Protein AF-A0A6A3HP48-F1 (afdb_monomer)

Mean predicted aligned error: 6.45 Å

Sequence (75 aa):
MTDQLDYQVIAHCQQEDSTSCGIWCLVVLELLLFGATPETWSDYWKDSLYEVVGYLRLRYLRKVISLQLQQPKQV

Solvent-accessible surface area (backbone atoms only — not comparable to full-atom values): 5046 Å² total; per-residue (Å²): 133,84,88,70,86,82,84,81,87,82,86,89,74,81,82,91,70,95,80,51,68,72,59,49,54,54,49,53,53,51,42,46,76,73,66,50,43,88,92,46,34,75,82,76,55,57,80,72,54,65,82,40,47,73,55,50,56,53,52,52,52,49,52,52,52,54,52,60,72,67,48,78,80,87,124

pLDDT: mean 87.54, std 11.3, range [46.78, 98.06]

Organism: NCBI:txid129364

Foldseek 3Di:
DPPDDDDDDDPPDDDPDDPCPVLSVVLVVVCVVVPDDSVCVPVRDDPCVVVCSVVSVVVVVVVVVVVVVPDDPPD

Radius of gyration: 15.8 Å; Cα contacts (8 Å, |Δi|>4): 17; chains: 1; bounding box: 32×38×39 Å

Structure (mmCIF, N/CA/C/O backbone):
data_AF-A0A6A3HP48-F1
#
_entry.id   AF-A0A6A3HP48-F1
#
loop_
_atom_site.group_PDB
_atom_site.id
_atom_site.type_symbol
_atom_site.label_atom_id
_atom_site.label_alt_id
_atom_site.label_comp_id
_atom_site.label_asym_id
_atom_site.label_entity_id
_atom_site.label_seq_id
_atom_site.pdbx_PDB_ins_code
_atom_site.Cartn_x
_atom_site.Cartn_y
_atom_site.Cartn_z
_atom_site.occupancy
_atom_site.B_iso_or_equiv
_atom_site.auth_seq_id
_atom_site.auth_comp_id
_atom_site.auth_asym_id
_atom_site.auth_atom_id
_atom_site.pdbx_PDB_model_num
ATOM 1 N N . MET A 1 1 ? 0.707 26.274 -23.563 1.00 46.78 1 MET A N 1
ATOM 2 C CA . MET A 1 1 ? 1.134 25.028 -22.900 1.00 46.78 1 MET A CA 1
ATOM 3 C C . MET A 1 1 ? -0.111 24.185 -22.742 1.00 46.78 1 MET A C 1
ATOM 5 O O . MET A 1 1 ? -1.032 24.622 -22.069 1.00 46.78 1 MET A O 1
ATOM 9 N N . THR A 1 2 ? -0.217 23.090 -23.484 1.00 57.88 2 THR A N 1
ATOM 10 C CA . THR A 1 2 ? -1.307 22.124 -23.328 1.00 57.88 2 THR A CA 1
ATOM 11 C C . THR A 1 2 ? -1.045 21.353 -22.048 1.00 57.88 2 THR A C 1
ATOM 13 O O . THR A 1 2 ? -0.065 20.620 -21.967 1.00 57.88 2 THR A O 1
ATOM 16 N N . ASP A 1 3 ? -1.890 21.585 -21.050 1.00 71.44 3 ASP A N 1
ATOM 17 C CA . ASP A 1 3 ? -1.907 20.879 -19.771 1.00 71.44 3 ASP A CA 1
ATOM 18 C C . ASP A 1 3 ? -2.439 19.458 -20.025 1.00 71.44 3 ASP A C 1
ATOM 20 O O . ASP A 1 3 ? -3.608 19.139 -19.807 1.00 71.44 3 ASP A O 1
ATOM 24 N N . GLN A 1 4 ? -1.622 18.646 -20.695 1.00 77.62 4 GLN A N 1
ATOM 25 C CA . GLN A 1 4 ? -2.005 17.309 -21.109 1.00 77.62 4 GLN A CA 1
ATOM 26 C C . GLN A 1 4 ? -1.770 16.379 -19.927 1.00 77.62 4 GLN A C 1
ATOM 28 O O . GLN A 1 4 ? -0.629 16.137 -19.539 1.00 77.62 4 GLN A O 1
ATOM 33 N N . LEU A 1 5 ? -2.865 15.898 -19.340 1.00 80.69 5 LEU A N 1
ATOM 34 C CA . LEU A 1 5 ? -2.799 14.928 -18.260 1.00 80.69 5 LEU A CA 1
ATOM 35 C C . LEU A 1 5 ? -2.137 13.650 -18.790 1.00 80.69 5 LEU A C 1
ATOM 37 O O . LEU A 1 5 ? -2.668 13.012 -19.704 1.00 80.69 5 LEU A O 1
ATOM 41 N N . ASP A 1 6 ? -0.979 13.310 -18.235 1.00 80.81 6 ASP A N 1
ATOM 42 C CA . ASP A 1 6 ? -0.279 12.070 -18.540 1.00 80.81 6 ASP A CA 1
ATOM 43 C C . ASP A 1 6 ? -0.763 10.965 -17.595 1.00 80.81 6 ASP A C 1
ATOM 45 O O . ASP A 1 6 ? -0.878 11.168 -16.383 1.00 80.81 6 ASP A O 1
ATOM 49 N N . TYR A 1 7 ? -1.089 9.804 -18.159 1.00 81.50 7 TYR A N 1
ATOM 50 C CA . TYR A 1 7 ? -1.582 8.650 -17.414 1.00 81.50 7 TYR A CA 1
ATOM 51 C C . TYR A 1 7 ? -0.595 7.505 -17.565 1.00 81.50 7 TYR A C 1
ATOM 53 O O . TYR A 1 7 ? -0.372 7.000 -18.665 1.00 81.50 7 TYR A O 1
ATOM 61 N N . GLN A 1 8 ? -0.073 7.033 -16.438 1.00 79.00 8 GLN A N 1
ATOM 62 C CA . GLN A 1 8 ? 0.850 5.912 -16.411 1.00 79.00 8 GLN A CA 1
ATOM 63 C C . GLN A 1 8 ? 0.193 4.684 -15.783 1.00 79.00 8 GLN A C 1
ATOM 65 O O . GLN A 1 8 ? -0.357 4.741 -14.683 1.00 79.00 8 GLN A O 1
ATOM 70 N N . VAL A 1 9 ? 0.252 3.556 -16.493 1.00 81.69 9 VAL A N 1
ATOM 71 C CA . VAL A 1 9 ? -0.225 2.270 -15.979 1.00 81.69 9 VAL A CA 1
ATOM 72 C C . VAL A 1 9 ? 0.860 1.644 -15.111 1.00 81.69 9 VAL A C 1
ATOM 74 O O . VAL A 1 9 ?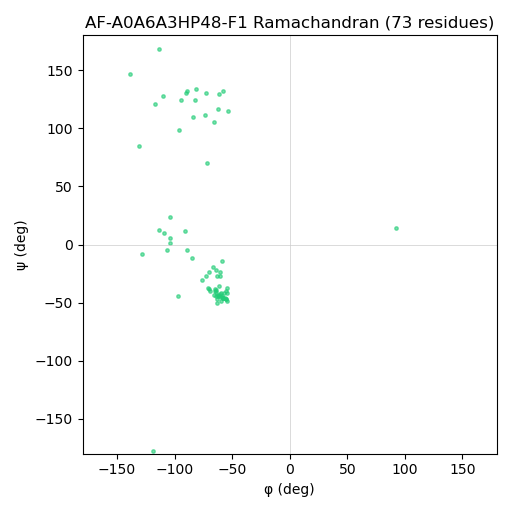 1.971 1.398 -15.576 1.00 81.69 9 VAL A O 1
ATOM 77 N N . ILE A 1 10 ? 0.512 1.321 -13.867 1.00 81.12 10 ILE A N 1
ATOM 78 C CA . ILE A 1 10 ? 1.375 0.566 -12.956 1.00 81.12 10 ILE A CA 1
ATOM 79 C C . ILE A 1 10 ? 0.960 -0.900 -13.033 1.00 81.12 10 ILE A C 1
ATOM 81 O O . ILE A 1 10 ? -0.028 -1.313 -12.434 1.00 81.12 10 ILE A O 1
ATOM 85 N N . ALA A 1 11 ? 1.698 -1.689 -13.814 1.00 79.38 11 ALA A N 1
ATOM 86 C CA . ALA A 1 11 ? 1.381 -3.103 -14.041 1.00 79.38 11 ALA A CA 1
ATOM 87 C C . ALA A 1 11 ? 2.031 -4.057 -13.018 1.00 79.38 11 ALA A C 1
ATOM 89 O O . ALA A 1 11 ? 1.815 -5.261 -13.077 1.00 79.38 11 ALA A O 1
ATOM 90 N N . HIS A 1 12 ? 2.871 -3.541 -12.119 1.00 77.81 12 HIS A N 1
ATOM 91 C CA . HIS A 1 12 ? 3.811 -4.344 -11.323 1.00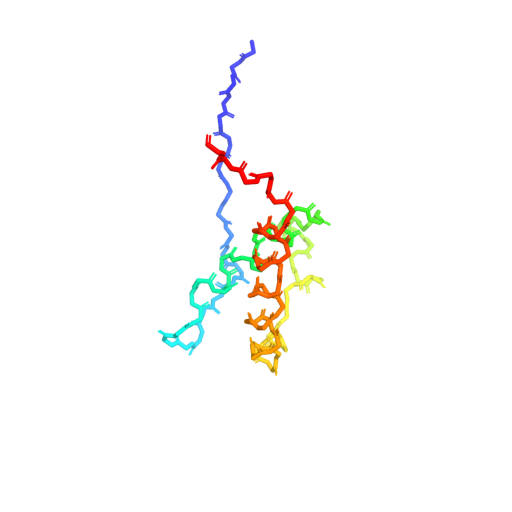 77.81 12 HIS A CA 1
ATOM 92 C C . HIS A 1 12 ? 3.352 -4.532 -9.863 1.00 77.81 12 HIS A C 1
ATOM 94 O O . HIS A 1 12 ? 4.164 -4.764 -8.972 1.00 77.81 12 HIS A O 1
ATOM 100 N N . CYS A 1 13 ? 2.047 -4.416 -9.605 1.00 79.81 13 CYS A N 1
ATOM 101 C CA . CYS A 1 13 ? 1.426 -4.695 -8.310 1.00 79.81 13 CYS A CA 1
ATOM 102 C C . CYS A 1 13 ? 0.202 -5.600 -8.501 1.00 79.81 13 CYS A C 1
ATOM 104 O O . CYS A 1 13 ? -0.932 -5.133 -8.628 1.00 79.81 13 CYS A O 1
ATOM 106 N N . GLN A 1 14 ? 0.429 -6.913 -8.566 1.00 83.56 14 GLN A N 1
ATOM 107 C CA . GLN A 1 14 ? -0.655 -7.886 -8.665 1.00 83.56 14 GLN A CA 1
ATOM 108 C C . GLN A 1 14 ? -1.106 -8.331 -7.271 1.00 83.56 14 GLN A C 1
ATOM 110 O O . GLN A 1 14 ? -0.302 -8.695 -6.411 1.00 83.56 14 GLN A O 1
ATOM 115 N N . GLN A 1 15 ? -2.417 -8.297 -7.046 1.00 88.81 15 GLN A N 1
ATOM 116 C CA . GLN A 1 15 ? -3.003 -8.838 -5.831 1.00 88.81 15 GLN A CA 1
ATOM 117 C C . GLN A 1 15 ? -3.164 -10.363 -5.932 1.00 88.81 15 GLN A C 1
ATOM 119 O O . GLN A 1 15 ? -3.703 -10.857 -6.919 1.00 88.81 15 GLN A O 1
ATOM 124 N N . GLU A 1 16 ? -2.765 -11.086 -4.886 1.00 89.69 16 GLU A N 1
ATOM 125 C CA . GLU A 1 16 ? -2.825 -12.553 -4.790 1.00 89.69 16 GLU A CA 1
ATOM 126 C C . GLU A 1 16 ? -3.927 -13.061 -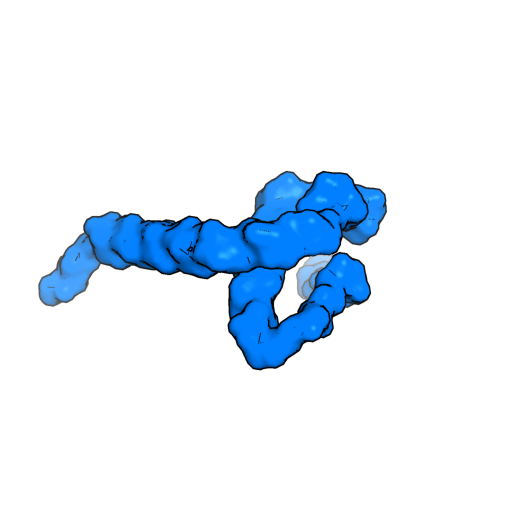3.843 1.00 89.69 16 GLU A C 1
ATOM 128 O O . GLU A 1 16 ? -4.173 -14.261 -3.748 1.00 89.69 16 GLU A O 1
ATOM 133 N N . ASP A 1 17 ? -4.622 -12.157 -3.147 1.00 92.00 17 ASP A N 1
ATOM 134 C CA . ASP A 1 17 ? -5.732 -12.478 -2.244 1.00 92.00 17 ASP A CA 1
ATOM 135 C C . ASP A 1 17 ? -7.056 -11.828 -2.694 1.00 92.00 17 ASP A C 1
ATOM 137 O O . ASP A 1 17 ? -7.119 -11.161 -3.723 1.00 92.00 17 ASP A O 1
ATOM 141 N N . SER A 1 18 ? -8.141 -11.996 -1.932 1.00 93.81 18 SER A N 1
ATOM 142 C CA . SER A 1 18 ? -9.445 -11.366 -2.214 1.00 93.81 18 SER A CA 1
ATOM 143 C C . SER A 1 18 ? -9.774 -10.165 -1.316 1.00 93.81 18 SER A C 1
ATOM 145 O O . SER A 1 18 ? -10.884 -9.638 -1.384 1.00 93.81 18 SER A O 1
ATOM 147 N N . THR A 1 19 ? -8.846 -9.724 -0.458 1.00 94.94 19 THR A N 1
ATOM 148 C CA . THR A 1 19 ? -9.153 -8.788 0.645 1.00 94.94 19 THR A CA 1
ATOM 149 C C . THR A 1 19 ? -8.253 -7.558 0.718 1.00 94.94 19 THR A C 1
ATOM 151 O O . THR A 1 19 ? -8.528 -6.657 1.512 1.00 94.94 19 THR A O 1
ATOM 154 N N . SER A 1 20 ? -7.188 -7.487 -0.082 1.00 95.44 20 SER A N 1
ATOM 155 C CA . SER A 1 20 ? -6.132 -6.485 0.085 1.00 95.44 20 SER 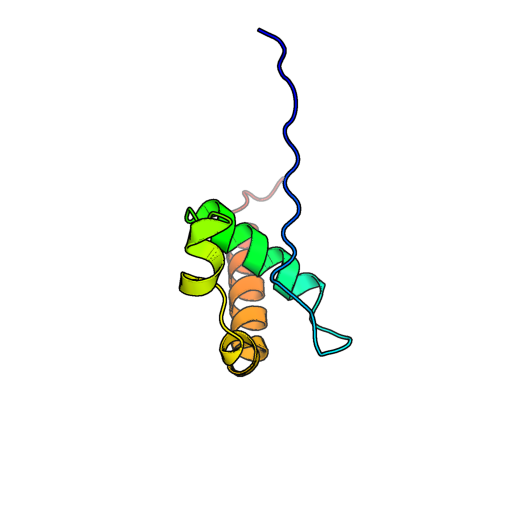A CA 1
ATOM 156 C C . SER A 1 20 ? -6.092 -5.395 -0.993 1.00 95.44 20 SER A C 1
ATOM 158 O O . SER A 1 20 ? -5.193 -4.561 -0.975 1.00 95.44 20 SER A O 1
ATOM 160 N N . CYS A 1 21 ? -7.091 -5.295 -1.873 1.00 92.88 21 CYS A N 1
ATOM 161 C CA . CYS A 1 21 ? -7.086 -4.297 -2.960 1.00 92.88 21 CYS A CA 1
ATOM 162 C C . CYS A 1 21 ? -6.979 -2.865 -2.443 1.00 92.88 21 CYS A C 1
ATOM 164 O O . CYS A 1 21 ? -6.142 -2.093 -2.902 1.00 92.88 21 CYS A O 1
ATOM 166 N N . GLY A 1 22 ? -7.770 -2.525 -1.423 1.00 94.00 22 GLY A N 1
ATOM 167 C CA . GLY A 1 22 ? -7.748 -1.190 -0.833 1.00 94.00 22 GLY A CA 1
ATOM 168 C C . GLY A 1 22 ? -6.409 -0.847 -0.179 1.00 94.00 22 GLY A C 1
ATOM 169 O O . GLY A 1 22 ? -5.935 0.278 -0.318 1.00 94.00 22 GLY A O 1
ATOM 170 N N . ILE A 1 23 ? -5.771 -1.807 0.504 1.00 95.50 23 ILE A N 1
ATOM 171 C CA . ILE A 1 23 ? -4.466 -1.565 1.131 1.00 95.50 23 ILE A CA 1
ATOM 172 C C . ILE A 1 23 ? -3.369 -1.413 0.074 1.00 95.50 23 ILE A C 1
ATOM 174 O O . ILE A 1 23 ? -2.532 -0.525 0.208 1.00 95.50 23 ILE A O 1
ATOM 178 N N . TRP A 1 24 ? -3.414 -2.192 -1.010 1.00 94.44 24 TRP A N 1
ATOM 179 C CA . TRP A 1 24 ? -2.453 -2.065 -2.102 1.00 94.44 24 TRP A CA 1
ATOM 180 C C . TRP A 1 24 ? -2.558 -0.728 -2.825 1.00 94.44 24 TRP A C 1
ATOM 182 O O . TRP A 1 24 ? -1.523 -0.124 -3.087 1.00 94.44 24 TRP A O 1
ATOM 192 N N . CYS A 1 25 ? -3.763 -0.189 -3.025 1.00 93.38 25 CYS A N 1
ATOM 193 C CA . CYS A 1 25 ? -3.927 1.169 -3.552 1.00 93.38 25 CYS A CA 1
ATOM 194 C C . CYS A 1 25 ? -3.222 2.224 -2.682 1.00 93.38 25 CYS A C 1
ATOM 196 O O . CYS A 1 25 ? -2.578 3.129 -3.209 1.00 93.38 25 CYS A O 1
ATOM 198 N N . LEU A 1 26 ? -3.314 2.106 -1.353 1.00 95.19 26 LEU A N 1
ATOM 199 C CA . LEU A 1 26 ? -2.652 3.036 -0.432 1.00 95.19 26 LEU A CA 1
ATOM 200 C C . LEU A 1 26 ? -1.128 2.891 -0.456 1.00 95.19 26 LEU A C 1
ATOM 202 O O . LEU A 1 26 ? -0.423 3.898 -0.423 1.00 95.19 26 LEU A O 1
ATOM 206 N N . VAL A 1 27 ? -0.627 1.656 -0.533 1.00 94.69 27 VAL A N 1
ATOM 207 C CA . VAL A 1 27 ? 0.810 1.381 -0.645 1.00 94.69 27 VAL A CA 1
ATOM 208 C C . VAL A 1 27 ? 1.351 1.949 -1.950 1.00 94.69 27 VAL A C 1
ATOM 210 O O . VAL A 1 27 ? 2.305 2.714 -1.906 1.00 94.69 27 VAL A O 1
ATOM 213 N N . VAL A 1 28 ? 0.714 1.655 -3.087 1.00 93.00 28 VAL A N 1
ATOM 214 C CA . VAL A 1 28 ? 1.088 2.192 -4.406 1.00 93.00 28 VAL A CA 1
ATOM 215 C C . VAL A 1 28 ? 1.138 3.720 -4.375 1.00 93.00 28 VAL A C 1
ATOM 217 O O . VAL A 1 28 ? 2.146 4.297 -4.773 1.00 93.00 28 VAL A O 1
ATOM 220 N N . LEU A 1 29 ? 0.104 4.377 -3.836 1.00 92.81 29 LEU A N 1
ATOM 221 C CA . LEU A 1 29 ? 0.080 5.836 -3.702 1.00 92.81 29 LEU A CA 1
ATOM 222 C C . LEU A 1 29 ? 1.256 6.352 -2.859 1.00 92.81 29 LEU A C 1
ATOM 224 O O . LEU A 1 29 ? 1.896 7.331 -3.230 1.00 92.81 29 LEU A O 1
ATOM 228 N N . GLU A 1 30 ? 1.552 5.702 -1.731 1.00 94.31 30 GLU A N 1
ATOM 229 C CA . GLU A 1 30 ? 2.667 6.088 -0.864 1.00 94.31 30 GLU A CA 1
ATOM 230 C C . GLU A 1 30 ? 4.016 5.912 -1.578 1.00 94.31 30 GLU A C 1
ATOM 232 O O . GLU A 1 30 ? 4.826 6.832 -1.548 1.00 94.31 30 GLU A O 1
ATOM 237 N N . LEU A 1 31 ? 4.240 4.799 -2.281 1.00 93.62 31 LEU A N 1
ATOM 238 C CA . LEU A 1 31 ? 5.474 4.560 -3.040 1.00 93.62 31 LEU A CA 1
ATOM 239 C C . LEU A 1 31 ? 5.707 5.628 -4.118 1.00 93.62 31 LEU A C 1
ATOM 241 O O . LEU A 1 31 ? 6.806 6.174 -4.207 1.00 93.62 31 LEU A O 1
ATOM 245 N N . LEU A 1 32 ? 4.667 5.980 -4.879 1.00 92.12 32 LEU A N 1
ATOM 246 C CA . LEU A 1 32 ? 4.738 7.040 -5.890 1.00 92.12 32 LEU A CA 1
ATOM 247 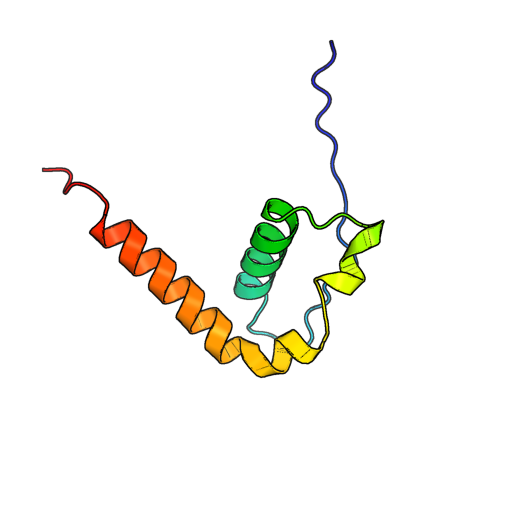C C . LEU A 1 32 ? 5.058 8.403 -5.266 1.00 92.12 32 LEU A C 1
ATOM 249 O O . LEU A 1 32 ? 5.915 9.128 -5.766 1.00 92.12 32 LEU A O 1
ATOM 253 N N . LEU A 1 33 ? 4.422 8.739 -4.138 1.00 92.88 33 LEU A N 1
ATOM 254 C CA . LEU A 1 33 ? 4.709 9.977 -3.404 1.00 92.88 33 LEU A CA 1
ATOM 255 C C . LEU A 1 33 ? 6.149 10.029 -2.870 1.00 92.88 33 LEU A C 1
ATOM 257 O O . LEU A 1 33 ? 6.700 11.118 -2.719 1.00 92.88 33 LEU A O 1
ATOM 261 N N . PHE A 1 34 ? 6.766 8.874 -2.605 1.00 93.12 34 PHE A N 1
ATOM 262 C CA . PHE A 1 34 ? 8.167 8.752 -2.186 1.00 93.12 34 PHE A CA 1
ATOM 263 C C . PHE A 1 34 ? 9.158 8.582 -3.351 1.00 93.12 34 PHE A C 1
ATOM 265 O O . PHE A 1 34 ? 10.336 8.299 -3.113 1.00 93.12 34 PHE A O 1
ATOM 272 N N . GLY A 1 35 ? 8.711 8.803 -4.590 1.00 91.38 35 GLY A N 1
ATOM 273 C CA . GLY A 1 35 ? 9.578 8.883 -5.765 1.00 91.38 35 GLY A CA 1
ATOM 274 C C . GLY A 1 35 ? 9.786 7.569 -6.511 1.00 91.38 35 GLY A C 1
ATOM 275 O O . GLY A 1 35 ? 10.684 7.506 -7.346 1.00 91.38 35 GLY A O 1
ATOM 276 N N . ALA A 1 36 ? 8.977 6.538 -6.247 1.00 91.81 36 ALA A N 1
ATOM 277 C CA . ALA A 1 36 ? 8.983 5.347 -7.089 1.00 91.81 36 ALA A CA 1
ATOM 278 C C . ALA A 1 36 ? 8.572 5.713 -8.526 1.00 91.81 36 ALA A C 1
ATOM 280 O O . ALA A 1 36 ? 7.542 6.347 -8.756 1.00 91.81 36 ALA A O 1
ATOM 281 N N . THR A 1 37 ? 9.378 5.278 -9.487 1.00 89.62 37 THR A N 1
ATOM 282 C CA . THR A 1 37 ? 9.126 5.363 -10.932 1.00 89.62 37 THR A CA 1
ATOM 283 C C . THR A 1 37 ? 8.956 3.951 -11.499 1.00 89.62 37 THR A C 1
ATOM 285 O O . THR A 1 37 ? 9.283 2.980 -10.810 1.00 89.62 37 THR A O 1
ATOM 288 N N . PRO A 1 38 ? 8.490 3.779 -12.748 1.00 86.12 38 PRO A N 1
ATOM 289 C CA . PRO A 1 38 ? 8.457 2.457 -13.372 1.00 86.12 38 PRO A CA 1
ATOM 290 C C . PRO A 1 38 ? 9.819 1.751 -13.382 1.00 86.12 38 PRO A C 1
ATOM 292 O O . PRO A 1 38 ? 9.882 0.547 -13.155 1.00 86.12 38 PRO A O 1
ATOM 295 N N . GLU A 1 39 ? 10.911 2.490 -13.595 1.00 88.12 39 GLU A N 1
ATOM 296 C CA . GLU A 1 39 ? 12.273 1.942 -13.672 1.00 88.12 39 GLU A CA 1
ATOM 297 C C . GLU A 1 39 ? 12.806 1.501 -12.306 1.00 88.12 39 GLU A C 1
ATOM 299 O O . GLU A 1 39 ? 13.646 0.609 -12.231 1.00 88.12 39 GLU A O 1
ATOM 304 N N . THR A 1 40 ? 12.322 2.123 -11.229 1.00 90.62 40 THR A N 1
ATOM 305 C CA . THR A 1 40 ? 12.753 1.861 -9.846 1.00 90.62 40 THR A CA 1
ATOM 306 C C . THR A 1 40 ? 11.740 1.033 -9.062 1.00 90.62 40 THR A C 1
ATOM 308 O O . THR A 1 40 ? 11.956 0.733 -7.890 1.00 90.62 40 THR A O 1
ATOM 311 N N . TRP A 1 41 ? 10.632 0.620 -9.685 1.00 89.75 41 TRP A N 1
ATOM 312 C CA . TRP A 1 41 ? 9.511 -0.019 -8.997 1.00 89.75 41 TRP A CA 1
ATOM 313 C C . TRP A 1 41 ? 9.926 -1.252 -8.187 1.00 89.75 41 TRP A C 1
ATOM 315 O O . TRP A 1 41 ? 9.476 -1.420 -7.056 1.00 89.75 41 TRP A O 1
ATOM 325 N N . SER A 1 42 ? 10.833 -2.076 -8.720 1.00 89.00 42 SER A N 1
ATOM 326 C CA . SER A 1 42 ? 11.344 -3.283 -8.052 1.00 89.00 42 SER A CA 1
ATOM 327 C C . SER A 1 42 ? 12.173 -3.009 -6.793 1.00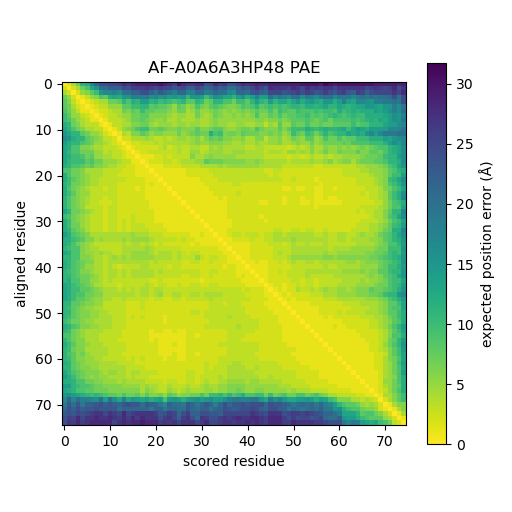 89.00 42 SER A C 1
ATOM 329 O O . SER A 1 42 ? 12.345 -3.902 -5.961 1.00 89.00 42 SER A O 1
ATOM 331 N N . ASP A 1 43 ? 12.693 -1.792 -6.631 1.00 91.38 43 ASP A N 1
ATOM 332 C CA . ASP A 1 43 ? 13.435 -1.406 -5.428 1.00 91.38 43 ASP A CA 1
ATOM 333 C C . ASP A 1 43 ? 12.479 -1.143 -4.256 1.00 91.38 43 ASP A C 1
ATOM 335 O O . ASP A 1 43 ? 12.819 -1.403 -3.097 1.00 91.38 43 ASP A O 1
ATOM 339 N N . TYR A 1 44 ? 11.262 -0.683 -4.567 1.00 91.00 44 TYR A N 1
ATOM 340 C CA . TYR A 1 44 ? 10.225 -0.313 -3.605 1.00 91.00 44 TYR A CA 1
ATOM 341 C C . TYR A 1 44 ? 9.198 -1.428 -3.365 1.00 91.00 44 TYR A C 1
ATOM 343 O O . TYR A 1 44 ? 8.820 -1.687 -2.219 1.00 91.00 44 TYR A O 1
ATOM 351 N N . TRP A 1 45 ? 8.727 -2.080 -4.428 1.00 90.62 45 TRP A N 1
ATOM 352 C CA . TRP A 1 45 ? 7.742 -3.155 -4.369 1.00 90.62 45 TRP A CA 1
ATOM 353 C C . TRP A 1 45 ? 8.430 -4.517 -4.348 1.00 90.62 45 TRP A C 1
ATOM 355 O O . TRP A 1 45 ? 9.186 -4.864 -5.254 1.00 90.62 45 TRP A O 1
ATOM 365 N N . LYS A 1 46 ? 8.126 -5.317 -3.324 1.00 89.56 46 LYS A N 1
ATOM 366 C CA . LYS A 1 46 ? 8.605 -6.695 -3.179 1.00 89.56 46 LYS A CA 1
ATOM 367 C C . LYS A 1 46 ? 7.476 -7.578 -2.678 1.00 89.56 46 LYS A C 1
ATOM 369 O O . LYS A 1 46 ? 6.699 -7.140 -1.832 1.00 89.56 46 LYS A O 1
ATOM 374 N N . ASP A 1 47 ? 7.447 -8.834 -3.105 1.00 88.19 47 ASP A N 1
ATOM 375 C CA . ASP A 1 47 ? 6.417 -9.794 -2.681 1.00 88.19 47 ASP A CA 1
ATOM 376 C C . ASP A 1 47 ? 6.429 -10.032 -1.162 1.00 88.19 47 ASP A C 1
ATOM 378 O O . ASP A 1 47 ? 5.391 -10.295 -0.559 1.00 88.19 47 ASP A O 1
ATOM 382 N N . SER A 1 48 ? 7.567 -9.794 -0.496 1.00 90.81 48 SER A N 1
ATOM 383 C CA . SER A 1 48 ? 7.675 -9.792 0.970 1.00 90.81 48 SER A CA 1
ATOM 384 C C . SER A 1 48 ? 6.753 -8.773 1.660 1.00 90.81 48 SER A C 1
ATOM 386 O O . SER A 1 48 ? 6.540 -8.850 2.867 1.00 90.81 48 SER A O 1
ATOM 388 N N . LEU A 1 49 ? 6.171 -7.813 0.931 1.00 92.06 49 LEU A N 1
ATOM 389 C CA . LEU A 1 49 ? 5.129 -6.930 1.459 1.00 9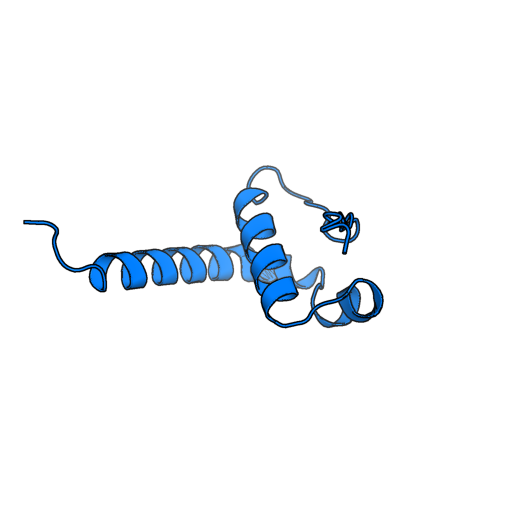2.06 49 LEU A CA 1
ATOM 390 C C . LEU A 1 49 ? 3.889 -7.707 1.927 1.00 92.06 49 LEU A C 1
ATOM 392 O O . LEU A 1 49 ? 3.215 -7.253 2.855 1.00 92.06 49 LEU A O 1
ATOM 396 N N . TYR A 1 50 ? 3.611 -8.885 1.355 1.00 92.75 50 TYR A N 1
ATOM 397 C CA . TYR A 1 50 ? 2.524 -9.756 1.810 1.00 92.75 50 TYR A CA 1
ATOM 398 C C . TYR A 1 50 ? 2.703 -10.218 3.255 1.00 92.75 50 TYR A C 1
ATOM 400 O O . TYR A 1 50 ? 1.730 -10.271 4.010 1.00 92.75 50 TYR A O 1
ATOM 408 N N . GLU A 1 51 ? 3.944 -10.459 3.681 1.00 94.56 51 GLU A N 1
ATOM 409 C CA . GLU A 1 51 ? 4.264 -10.891 5.047 1.00 94.56 51 GLU A CA 1
ATOM 410 C C . GLU A 1 51 ? 3.892 -9.827 6.092 1.00 94.56 51 GLU A C 1
ATOM 412 O O . GLU A 1 51 ? 3.661 -10.139 7.261 1.00 94.56 51 GLU A O 1
ATOM 417 N N . VAL A 1 52 ? 3.779 -8.561 5.674 1.00 95.44 52 VAL A N 1
ATOM 418 C CA . VAL A 1 52 ? 3.502 -7.416 6.550 1.00 95.44 52 VAL A CA 1
ATOM 419 C C . VAL A 1 52 ? 2.142 -6.758 6.297 1.00 95.44 52 VAL A C 1
ATOM 421 O O . VAL A 1 52 ? 1.868 -5.696 6.859 1.00 95.44 52 VAL A O 1
ATOM 424 N N . VAL A 1 53 ? 1.232 -7.377 5.533 1.00 95.06 53 VAL A N 1
ATOM 425 C CA . VAL A 1 53 ? -0.111 -6.818 5.245 1.00 95.06 53 VAL A CA 1
ATOM 426 C C . VAL A 1 53 ? -0.884 -6.470 6.517 1.00 95.06 53 VAL A C 1
ATOM 428 O O . VAL A 1 53 ? -1.499 -5.404 6.601 1.00 95.06 53 VAL A O 1
ATOM 431 N N . GLY A 1 54 ? -0.827 -7.330 7.540 1.00 96.19 54 GLY A N 1
ATOM 432 C CA . GLY A 1 54 ? -1.472 -7.067 8.830 1.00 96.19 54 GLY A CA 1
ATOM 433 C C . GLY A 1 54 ? -0.943 -5.795 9.502 1.00 96.19 54 GLY A C 1
ATOM 434 O O . GLY A 1 54 ? -1.721 -4.969 9.985 1.00 96.19 54 GLY A O 1
ATOM 435 N N . TYR A 1 55 ? 0.376 -5.590 9.456 1.00 97.50 55 TYR A N 1
ATOM 436 C CA . TYR A 1 55 ? 1.014 -4.373 9.950 1.00 97.50 55 TYR A CA 1
ATOM 437 C C . TYR A 1 55 ? 0.621 -3.146 9.120 1.00 97.50 55 TYR A C 1
ATOM 439 O O . TYR A 1 55 ? 0.292 -2.103 9.689 1.00 97.50 55 TYR A O 1
ATOM 447 N N . LEU A 1 56 ? 0.598 -3.262 7.789 1.00 96.88 56 LEU A N 1
ATOM 448 C CA . LEU A 1 56 ? 0.205 -2.171 6.898 1.00 96.88 56 LEU A CA 1
ATOM 449 C C . LEU A 1 56 ? -1.219 -1.693 7.211 1.00 96.88 56 LEU A C 1
ATOM 451 O O . LEU A 1 56 ? -1.426 -0.496 7.407 1.00 96.88 56 LEU A O 1
ATOM 455 N N . ARG A 1 57 ? -2.184 -2.607 7.380 1.00 97.44 57 ARG A N 1
ATOM 456 C CA . ARG A 1 57 ? -3.566 -2.262 7.772 1.00 97.44 57 ARG A CA 1
ATOM 457 C C . ARG A 1 57 ? -3.612 -1.442 9.066 1.00 97.44 57 ARG A C 1
ATOM 459 O O . ARG A 1 57 ? -4.259 -0.396 9.107 1.00 97.44 57 ARG A O 1
ATOM 466 N N . LEU A 1 58 ? -2.876 -1.862 10.098 1.00 98.06 58 LEU A N 1
ATOM 467 C CA . LEU A 1 58 ? -2.780 -1.120 11.362 1.00 98.06 58 LEU A CA 1
ATOM 468 C C . LEU A 1 58 ? -2.098 0.244 11.191 1.00 98.06 58 LEU A C 1
ATOM 470 O O . LEU A 1 58 ? -2.546 1.235 11.772 1.00 98.06 58 LEU A O 1
ATOM 474 N N . ARG A 1 59 ? -1.041 0.324 10.373 1.00 97.31 59 ARG A N 1
ATOM 475 C CA . ARG A 1 59 ? -0.325 1.573 10.080 1.00 97.31 59 ARG A CA 1
ATOM 476 C C . ARG A 1 59 ? -1.255 2.607 9.448 1.00 97.31 59 ARG A C 1
ATOM 478 O O . ARG A 1 59 ? -1.274 3.747 9.913 1.00 97.31 59 ARG A O 1
ATOM 485 N N . TYR A 1 60 ? -2.037 2.239 8.431 1.00 96.75 60 TYR A N 1
ATOM 486 C CA . TYR A 1 60 ? -2.963 3.187 7.798 1.00 96.75 60 TYR A CA 1
ATOM 487 C C . TYR A 1 60 ? -4.150 3.534 8.691 1.00 96.75 60 TYR A C 1
ATOM 489 O O . TYR A 1 60 ? -4.514 4.706 8.756 1.00 96.75 60 TYR A O 1
ATOM 497 N N . LEU A 1 61 ? -4.691 2.578 9.453 1.00 96.81 61 LEU A N 1
ATOM 498 C CA . LEU A 1 61 ? -5.719 2.880 10.452 1.00 96.81 61 LEU A CA 1
ATOM 499 C C . LEU A 1 61 ? -5.224 3.934 11.454 1.00 96.81 61 LEU A C 1
ATOM 501 O O . LEU A 1 61 ? -5.911 4.921 11.712 1.00 96.81 61 LEU A O 1
ATOM 505 N N . ARG A 1 62 ? -3.996 3.776 11.963 1.00 96.94 62 ARG A N 1
ATOM 506 C CA . ARG A 1 62 ? -3.377 4.753 12.866 1.00 96.94 62 ARG A CA 1
ATOM 507 C C . ARG A 1 62 ? -3.214 6.122 12.205 1.00 96.94 62 ARG A C 1
ATOM 509 O O . ARG A 1 62 ? -3.537 7.118 12.845 1.00 96.94 62 ARG A O 1
ATOM 516 N N . LYS A 1 63 ? -2.747 6.184 10.950 1.00 94.56 63 LYS A N 1
ATOM 517 C CA . LYS A 1 63 ? -2.635 7.448 10.195 1.00 94.56 63 LYS A CA 1
ATOM 518 C C . LYS A 1 63 ? -3.984 8.173 10.132 1.00 94.56 63 LYS A C 1
ATOM 520 O O . LYS A 1 63 ? -4.040 9.361 10.431 1.00 94.56 63 LYS A O 1
ATOM 525 N N . VAL A 1 64 ? -5.065 7.459 9.812 1.00 94.31 64 VAL A N 1
ATOM 526 C CA . VAL A 1 64 ? -6.418 8.036 9.748 1.00 94.31 64 VAL A CA 1
ATOM 527 C C . VAL A 1 64 ? -6.868 8.551 11.113 1.00 94.31 64 VAL A C 1
ATOM 529 O O . VAL A 1 64 ? -7.322 9.687 11.201 1.00 94.31 64 VAL A O 1
ATOM 532 N N . ILE A 1 65 ? -6.694 7.771 12.183 1.00 96.00 65 ILE A N 1
ATOM 533 C CA . ILE A 1 65 ? -7.035 8.207 13.548 1.00 96.00 65 ILE A CA 1
ATOM 534 C C . ILE A 1 65 ? -6.272 9.486 13.911 1.00 96.00 65 ILE A C 1
ATOM 536 O O . ILE A 1 65 ? -6.869 10.437 14.408 1.00 96.00 65 ILE A O 1
ATOM 540 N N . SER A 1 66 ? -4.968 9.544 13.633 1.00 95.56 66 SER A N 1
ATOM 541 C CA . SER A 1 66 ? -4.163 10.741 13.888 1.00 95.56 66 SER A CA 1
ATOM 542 C C . SER A 1 66 ? -4.659 11.953 13.103 1.00 95.56 66 SER A C 1
ATOM 544 O O . SER A 1 66 ? -4.771 13.026 13.686 1.00 95.56 66 SER A O 1
ATOM 546 N N . LEU A 1 67 ? -5.011 11.785 11.825 1.00 93.31 67 LEU A N 1
ATOM 547 C CA . LEU A 1 67 ? -5.566 12.867 11.008 1.00 93.31 67 LEU A CA 1
ATOM 548 C C . LEU A 1 67 ? -6.895 13.374 11.570 1.00 93.31 67 LEU A C 1
ATOM 550 O O . LEU A 1 67 ? -7.079 14.580 11.669 1.00 93.31 67 LEU A O 1
ATOM 554 N N . GLN A 1 68 ? -7.791 12.475 11.982 1.00 92.69 68 GLN A N 1
ATOM 555 C CA . GLN A 1 68 ? -9.087 12.836 12.567 1.00 92.69 68 GLN A CA 1
ATOM 556 C C . GLN A 1 68 ? -8.934 13.595 13.889 1.00 92.69 68 GLN A C 1
ATOM 558 O O . GLN A 1 68 ? -9.623 14.583 14.118 1.00 92.69 68 GLN A O 1
ATOM 563 N N . LEU A 1 69 ? -7.993 13.181 14.739 1.00 90.69 69 LEU A N 1
ATOM 564 C CA . LEU A 1 69 ? -7.705 13.867 16.002 1.00 90.69 69 LEU A CA 1
ATOM 565 C C . LEU A 1 69 ? -7.030 15.232 15.809 1.00 90.69 69 LEU A C 1
ATOM 567 O O . LEU A 1 69 ? -7.102 16.077 16.697 1.00 90.69 69 LEU A O 1
ATOM 571 N N . GLN A 1 70 ? -6.366 15.441 14.673 1.00 82.38 70 GLN A N 1
ATOM 572 C CA . GLN A 1 70 ? -5.754 16.716 14.301 1.00 82.38 70 GLN A CA 1
ATOM 573 C C . GLN A 1 70 ? -6.736 17.677 13.619 1.00 82.38 70 GLN A C 1
ATOM 575 O O . GLN A 1 70 ? -6.405 18.853 13.465 1.00 82.38 70 GLN A O 1
ATOM 580 N N . GLN A 1 71 ? -7.929 17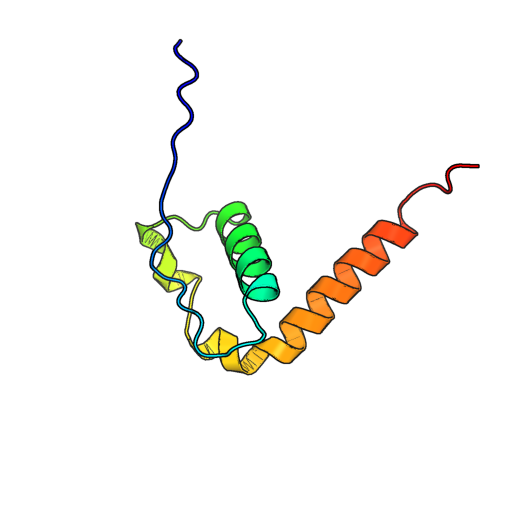.223 13.215 1.00 64.81 71 GLN A N 1
ATOM 581 C CA . GLN A 1 71 ? -8.921 18.132 12.646 1.00 64.81 71 GLN A CA 1
ATOM 582 C C . GLN A 1 71 ? -9.513 19.018 13.754 1.00 64.81 71 GLN A C 1
ATOM 584 O O . GLN A 1 71 ? -9.944 18.498 14.789 1.00 64.81 71 GLN A O 1
ATOM 589 N N . PRO A 1 72 ? -9.570 20.353 13.568 1.00 61.69 72 PRO A N 1
ATOM 590 C CA . PRO A 1 72 ? -10.340 21.199 14.463 1.00 61.69 72 PRO A CA 1
ATOM 591 C C . PRO A 1 72 ? -11.790 20.713 14.446 1.00 61.69 72 PRO A C 1
ATOM 593 O O . PRO A 1 72 ? -12.354 20.496 13.372 1.00 61.69 72 PRO A O 1
ATOM 596 N N . LYS A 1 73 ? -12.397 20.542 15.628 1.00 60.72 73 LYS A N 1
ATOM 597 C CA . LYS A 1 73 ? -13.839 20.290 15.727 1.00 60.72 73 LYS A CA 1
ATOM 598 C C . LYS A 1 73 ? -14.553 21.399 14.958 1.00 60.72 73 LYS A C 1
ATOM 600 O O . LYS A 1 73 ? -14.462 22.558 15.356 1.00 60.72 73 LYS A O 1
ATOM 605 N N . GLN A 1 74 ? -15.230 21.049 13.867 1.00 59.88 74 GLN A N 1
ATOM 606 C CA . GLN A 1 74 ? -16.224 21.937 13.279 1.00 59.88 74 GLN A CA 1
ATOM 607 C C . GLN A 1 74 ? -17.351 22.042 14.314 1.00 59.88 74 GLN A C 1
ATOM 609 O O . GLN A 1 74 ? -18.029 21.050 14.585 1.00 59.88 74 GLN A O 1
ATOM 614 N N . VAL A 1 75 ? -17.404 23.191 14.996 1.00 51.50 75 VAL A N 1
ATOM 615 C CA . VAL A 1 75 ? -18.465 23.583 15.938 1.00 51.50 75 VAL A CA 1
ATOM 616 C C . VAL A 1 75 ? -19.670 24.055 15.145 1.00 51.50 75 VAL A C 1
ATOM 618 O O . VAL A 1 75 ? -19.448 24.824 14.183 1.00 51.50 75 VAL A O 1
#

Secondary structure (DSSP, 8-state):
-----------S----SSS-HHHHHHHHHHHHHTT--TTTHHHH--GGGGGGHHHHHHHH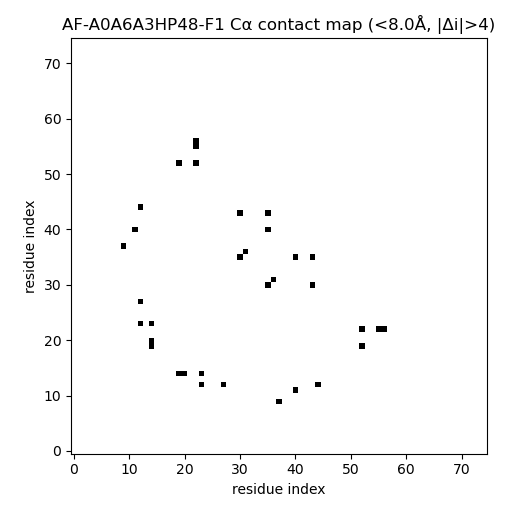HHHHHHHHHHS----